Protein AF-A0A645FS86-F1 (afdb_monomer_lite)

InterPro domains:
  IPR003439 ABC transporter-like, ATP-binding domain [PF00005] (10-55)
  IPR027417 P-loop containing nucleoside triphosphate hydrolase [G3DSA:3.40.50.300] (2-75)
  IPR027417 P-loop containing nucleoside triphosphate hydrolase [SSF52540] (2-75)
  IPR039421 Type 1 protein exporter [PTHR24221] (2-73)

Structure (mmCIF, N/CA/C/O backbone):
data_AF-A0A645FS86-F1
#
_entry.id   AF-A0A645FS86-F1
#
loop_
_atom_site.group_PDB
_atom_site.id
_atom_site.type_symbol
_atom_site.label_atom_id
_atom_site.label_alt_id
_atom_site.label_comp_id
_atom_site.label_asym_id
_atom_site.label_entity_id
_atom_site.label_seq_id
_atom_site.pdbx_PDB_ins_code
_atom_site.Cartn_x
_atom_site.Cartn_y
_atom_site.Cartn_z
_atom_site.occupancy
_atom_site.B_iso_or_equiv
_atom_site.auth_seq_id
_atom_site.auth_comp_id
_atom_site.auth_asym_id
_atom_site.auth_atom_id
_atom_site.pdbx_PDB_model_num
ATOM 1 N N . MET A 1 1 ? 3.175 -14.129 0.634 1.00 60.22 1 MET A N 1
ATOM 2 C CA . MET A 1 1 ? 2.947 -13.021 -0.330 1.00 60.22 1 MET A CA 1
ATOM 3 C C . MET A 1 1 ? 3.950 -11.910 -0.024 1.00 60.22 1 MET A C 1
ATOM 5 O O . MET A 1 1 ? 4.015 -11.518 1.130 1.00 60.22 1 MET A O 1
ATOM 9 N N . ARG A 1 2 ? 4.722 -11.414 -1.006 1.00 81.44 2 ARG A N 1
ATOM 10 C CA . ARG A 1 2 ? 5.890 -10.511 -0.808 1.00 81.44 2 ARG A CA 1
ATOM 11 C C . ARG A 1 2 ? 5.592 -9.142 -0.161 1.00 81.44 2 ARG A C 1
ATOM 13 O O . ARG A 1 2 ? 6.505 -8.434 0.220 1.00 81.44 2 ARG A O 1
ATOM 20 N N . ALA A 1 3 ? 4.319 -8.767 -0.032 1.00 89.88 3 ALA A N 1
ATOM 21 C CA . ALA A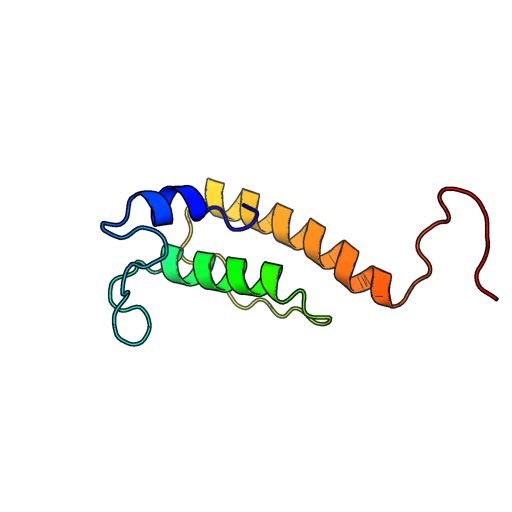 1 3 ? 3.885 -7.505 0.573 1.00 89.88 3 ALA A CA 1
ATOM 22 C C . ALA A 1 3 ? 3.275 -7.656 1.981 1.00 89.88 3 ALA A C 1
ATOM 24 O O . ALA A 1 3 ? 2.716 -6.695 2.497 1.00 89.88 3 ALA A O 1
ATOM 25 N N . HIS A 1 4 ? 3.310 -8.858 2.574 1.00 91.25 4 HIS A N 1
ATOM 26 C CA . HIS A 1 4 ? 2.905 -9.103 3.970 1.00 91.25 4 HIS A CA 1
ATOM 27 C C . HIS A 1 4 ? 1.489 -8.595 4.330 1.00 91.25 4 HIS A C 1
ATOM 29 O O . HIS A 1 4 ? 1.273 -8.042 5.402 1.00 91.25 4 HIS A O 1
ATOM 35 N N . ILE A 1 5 ? 0.518 -8.769 3.419 1.00 94.81 5 ILE A N 1
ATOM 36 C CA . ILE A 1 5 ? -0.872 -8.282 3.579 1.00 94.81 5 ILE A CA 1
ATOM 37 C C . ILE A 1 5 ? -1.948 -9.354 3.349 1.00 94.81 5 ILE A C 1
ATOM 39 O O . ILE A 1 5 ? -3.121 -9.112 3.598 1.00 94.81 5 ILE A O 1
ATOM 43 N N . HIS A 1 6 ? -1.569 -10.543 2.870 1.00 95.25 6 HIS A N 1
ATOM 44 C CA . HIS A 1 6 ? -2.518 -11.610 2.526 1.00 95.25 6 HIS A CA 1
ATOM 45 C C . HIS A 1 6 ? -3.401 -12.014 3.710 1.00 95.25 6 HIS A C 1
ATOM 47 O O . HIS A 1 6 ? -4.622 -11.994 3.594 1.00 95.25 6 HIS A O 1
ATOM 53 N N . GLU A 1 7 ? -2.776 -12.317 4.849 1.00 94.75 7 GLU A N 1
ATOM 54 C CA . GLU A 1 7 ? -3.478 -12.770 6.052 1.00 94.75 7 GLU A CA 1
ATOM 55 C C . GLU A 1 7 ? -4.454 -11.711 6.576 1.00 94.75 7 GLU A C 1
ATOM 57 O O . GLU A 1 7 ? -5.560 -12.042 6.983 1.00 94.75 7 GLU A O 1
ATOM 62 N N . GLU A 1 8 ? -4.089 -10.427 6.501 1.00 93.88 8 GLU A N 1
ATOM 63 C CA . GLU A 1 8 ? -4.989 -9.331 6.879 1.00 93.88 8 GLU A CA 1
ATOM 64 C C . GLU A 1 8 ? -6.174 -9.199 5.924 1.00 93.88 8 GLU A C 1
ATOM 66 O O . GLU A 1 8 ? -7.298 -9.007 6.377 1.00 93.88 8 GLU A O 1
ATOM 71 N N . ILE A 1 9 ? -5.950 -9.342 4.614 1.00 96.44 9 ILE A N 1
ATOM 72 C CA . ILE A 1 9 ? -7.044 -9.314 3.636 1.00 96.44 9 ILE A CA 1
ATOM 73 C C . ILE A 1 9 ? -8.025 -10.453 3.913 1.00 96.44 9 ILE A C 1
ATOM 75 O O . ILE A 1 9 ? -9.227 -10.222 3.881 1.00 96.44 9 ILE A O 1
ATOM 79 N N . LEU A 1 10 ? -7.538 -11.657 4.229 1.00 97.06 10 LEU A N 1
ATOM 80 C CA . LEU A 1 10 ? -8.394 -12.800 4.563 1.00 97.06 10 LEU A CA 1
ATOM 81 C C . LEU A 1 10 ? -9.194 -12.618 5.862 1.00 97.06 10 LEU A C 1
ATOM 83 O O . LEU A 1 10 ? -10.190 -13.310 6.055 1.00 97.06 10 LEU A O 1
ATOM 87 N N . GLN A 1 11 ? -8.780 -11.704 6.742 1.00 96.50 11 GLN A N 1
ATOM 88 C CA . GLN A 1 11 ? -9.512 -11.367 7.967 1.00 96.50 11 GLN A CA 1
ATOM 89 C C . GLN A 1 11 ? -10.618 -10.329 7.744 1.00 96.50 11 GLN A C 1
ATOM 91 O O . GLN A 1 11 ? -11.448 -10.126 8.632 1.00 96.50 11 GLN A O 1
ATOM 96 N N . PHE A 1 12 ? -10.648 -9.656 6.593 1.00 96.25 12 PHE A N 1
ATOM 97 C CA . PHE A 1 12 ? -11.755 -8.767 6.256 1.00 96.25 12 PHE A CA 1
ATOM 98 C C . PHE A 1 12 ? -13.035 -9.568 5.998 1.00 96.25 12 PHE A C 1
ATOM 100 O O . PHE A 1 12 ? -12.975 -10.711 5.549 1.00 96.25 12 PHE A O 1
ATOM 107 N N . THR A 1 13 ? -14.197 -8.950 6.242 1.00 94.69 13 THR A N 1
ATOM 108 C CA . THR A 1 13 ? -15.515 -9.603 6.139 1.00 94.69 13 THR A CA 1
ATOM 109 C C . THR A 1 13 ? -15.718 -10.346 4.819 1.00 94.69 13 THR A C 1
ATOM 111 O O . THR A 1 13 ? -16.200 -11.475 4.835 1.00 94.69 13 THR A O 1
ATOM 114 N N . ASP A 1 14 ? -15.299 -9.744 3.701 1.00 97.31 14 ASP A N 1
ATOM 115 C CA . ASP A 1 14 ? -15.454 -10.310 2.357 1.00 97.31 14 ASP A CA 1
ATOM 116 C C . ASP A 1 14 ? -14.098 -10.691 1.734 1.00 97.31 14 ASP A C 1
ATOM 118 O O . ASP A 1 14 ? -13.962 -10.833 0.518 1.00 97.31 14 ASP A O 1
ATOM 122 N N . GLY A 1 15 ? -13.045 -10.823 2.546 1.00 97.44 15 GLY A N 1
ATOM 123 C CA . GLY A 1 15 ? -11.718 -11.181 2.059 1.00 97.44 15 GLY A CA 1
ATOM 124 C C . GLY A 1 15 ? -11.184 -10.196 1.008 1.00 97.44 15 GLY A C 1
ATOM 125 O O . GLY A 1 15 ? -11.242 -8.974 1.173 1.00 97.44 15 GLY A O 1
ATOM 126 N N . TYR A 1 16 ? -10.709 -10.735 -0.119 1.00 96.56 16 TYR A N 1
ATOM 127 C CA . TYR A 1 16 ? -10.247 -9.955 -1.277 1.00 96.56 16 TYR A CA 1
ATOM 128 C C . TYR A 1 16 ? -11.345 -9.133 -1.967 1.00 96.56 16 TYR A C 1
ATOM 130 O O . TYR A 1 16 ? -11.015 -8.153 -2.637 1.00 96.56 16 TYR A O 1
ATOM 138 N N . ASP A 1 17 ? -12.616 -9.499 -1.790 1.00 97.38 17 ASP A N 1
ATOM 139 C CA . ASP A 1 17 ? -13.761 -8.797 -2.381 1.00 97.38 17 ASP A CA 1
ATOM 140 C C . ASP A 1 17 ? -14.249 -7.625 -1.508 1.00 97.38 17 ASP A C 1
ATOM 142 O O . ASP A 1 17 ? -15.157 -6.882 -1.895 1.00 97.38 17 ASP A O 1
ATOM 146 N N . THR A 1 18 ? -13.612 -7.414 -0.348 1.00 97.12 18 THR A N 1
ATOM 147 C CA . THR A 1 18 ? -13.942 -6.332 0.585 1.00 97.12 18 THR A CA 1
ATOM 148 C C . THR A 1 18 ? -13.857 -4.968 -0.092 1.00 97.12 18 THR A C 1
ATOM 150 O O . THR A 1 18 ? -12.808 -4.535 -0.576 1.00 97.12 18 THR A O 1
ATOM 153 N N . GLN A 1 19 ? -14.968 -4.236 -0.058 1.00 95.88 19 GLN A N 1
ATOM 154 C CA . GLN A 1 19 ? -15.029 -2.853 -0.520 1.00 95.88 19 GLN A CA 1
ATOM 155 C C . GLN A 1 19 ? -14.339 -1.928 0.490 1.00 95.88 19 GLN A C 1
ATOM 157 O O . GLN A 1 19 ? -14.764 -1.807 1.633 1.00 95.88 19 GLN A O 1
ATOM 162 N N . VAL A 1 20 ? -13.286 -1.232 0.058 1.00 95.25 20 VAL A N 1
ATOM 163 C CA . VAL A 1 20 ? -12.435 -0.404 0.940 1.00 95.25 20 VAL A CA 1
ATOM 164 C C . VAL A 1 20 ? -12.843 1.077 1.003 1.00 95.25 20 VAL A C 1
ATOM 166 O O . VAL A 1 20 ? -12.166 1.890 1.640 1.00 95.25 20 VAL A O 1
ATOM 169 N N . GLY A 1 21 ? -13.937 1.444 0.331 1.00 93.94 21 GLY A N 1
ATOM 170 C CA . GLY A 1 21 ? -14.408 2.824 0.198 1.00 93.94 21 GLY A CA 1
ATOM 171 C C . GLY A 1 21 ? -13.544 3.692 -0.727 1.00 93.94 21 GLY A C 1
ATOM 172 O O . GLY A 1 21 ? -12.528 3.259 -1.281 1.00 93.94 21 GLY A O 1
ATOM 173 N N . GLU A 1 22 ? -13.947 4.953 -0.907 1.00 94.94 22 GLU A N 1
ATOM 174 C CA . GLU A 1 22 ? -13.227 5.898 -1.767 1.00 94.94 22 GLU A CA 1
ATOM 175 C C . GLU A 1 22 ? -11.781 6.083 -1.284 1.00 94.94 22 GLU A C 1
ATOM 177 O O . GLU A 1 22 ? -11.530 6.306 -0.099 1.00 94.94 22 GLU A O 1
ATOM 182 N N . ARG A 1 23 ? -10.808 5.966 -2.201 1.00 89.88 23 ARG A N 1
ATOM 183 C CA . ARG A 1 23 ? -9.365 6.084 -1.896 1.00 89.88 23 ARG A CA 1
ATOM 184 C C . ARG A 1 23 ? -8.913 5.183 -0.727 1.00 89.88 23 ARG A C 1
ATOM 186 O O . ARG A 1 23 ? -7.968 5.509 -0.002 1.00 89.88 23 ARG A O 1
ATOM 193 N N . GLY A 1 24 ? -9.591 4.048 -0.539 1.00 92.06 24 GLY A N 1
ATOM 194 C CA . GLY A 1 24 ? -9.301 3.095 0.527 1.00 92.06 24 GLY A CA 1
ATOM 195 C C . GLY A 1 24 ? -9.576 3.637 1.928 1.00 92.06 24 GLY A C 1
ATOM 196 O O . GLY A 1 24 ? -8.855 3.274 2.848 1.00 92.06 24 GLY A O 1
ATOM 197 N N . LEU A 1 25 ? -10.533 4.553 2.108 1.00 95.00 25 LEU A N 1
ATOM 198 C CA . LEU A 1 25 ? -10.840 5.197 3.394 1.00 95.00 25 LEU A CA 1
ATOM 199 C C . LEU A 1 25 ? -10.935 4.222 4.584 1.00 95.00 25 LEU A C 1
ATOM 201 O O . LEU A 1 25 ? -10.575 4.601 5.692 1.00 95.00 25 LEU A O 1
ATOM 205 N N . MET A 1 26 ? -11.363 2.980 4.353 1.00 94.50 26 MET A N 1
ATOM 206 C CA . MET A 1 26 ? -11.536 1.959 5.395 1.00 94.50 26 MET A CA 1
ATOM 207 C C . MET A 1 26 ? -10.246 1.222 5.791 1.00 94.50 26 MET A C 1
ATOM 209 O O . MET A 1 26 ? -10.281 0.356 6.657 1.00 94.50 26 MET A O 1
ATOM 213 N N . LEU A 1 27 ? -9.115 1.544 5.165 1.00 96.12 27 LEU A N 1
ATOM 214 C CA . LEU A 1 27 ? -7.824 0.908 5.416 1.00 96.12 27 LEU A CA 1
ATOM 215 C C . LEU A 1 27 ? -6.927 1.791 6.285 1.00 96.12 27 LEU A C 1
ATOM 217 O O . LEU A 1 27 ? -6.882 3.015 6.109 1.00 96.12 27 LEU A O 1
ATOM 221 N N . SER A 1 28 ? -6.131 1.162 7.149 1.00 95.44 28 SER A N 1
ATOM 222 C CA . SER A 1 28 ? -5.039 1.839 7.853 1.00 95.44 28 SER A CA 1
ATOM 223 C C . SER A 1 28 ? -3.954 2.327 6.878 1.00 95.44 28 SER A C 1
ATOM 225 O O . SER A 1 28 ? -3.869 1.877 5.731 1.00 95.44 28 SER A O 1
ATOM 227 N N . GLY A 1 29 ? -3.086 3.239 7.330 1.00 94.56 29 GLY A N 1
ATOM 228 C CA . GLY A 1 29 ? -1.952 3.716 6.526 1.00 94.56 29 GLY A CA 1
ATOM 229 C C . GLY A 1 29 ? -1.046 2.573 6.051 1.00 94.56 29 GLY A C 1
ATOM 230 O O . GLY A 1 29 ? -0.796 2.442 4.852 1.00 94.56 29 GLY A O 1
ATOM 231 N N . GLY A 1 30 ? -0.653 1.683 6.967 1.00 94.62 30 GLY A N 1
ATOM 232 C CA . GLY A 1 30 ? 0.173 0.517 6.646 1.00 94.62 30 GLY A CA 1
ATOM 233 C C . GLY A 1 30 ? -0.514 -0.484 5.710 1.00 94.62 30 GLY A C 1
ATOM 234 O O . GLY A 1 30 ? 0.130 -1.064 4.835 1.00 94.62 30 GLY A O 1
ATOM 235 N N . GLN A 1 31 ? -1.837 -0.656 5.808 1.00 95.81 31 GLN A N 1
ATOM 236 C CA . GLN A 1 31 ? -2.599 -1.476 4.855 1.00 95.81 31 GLN A CA 1
ATOM 237 C C . GLN A 1 31 ? -2.587 -0.869 3.447 1.00 95.81 31 GLN A C 1
ATOM 239 O O . GLN A 1 31 ? -2.338 -1.579 2.472 1.00 95.81 31 GLN A O 1
ATOM 244 N N . LYS A 1 32 ? -2.785 0.450 3.320 1.00 95.31 32 LYS A N 1
ATOM 245 C CA . LYS A 1 32 ? -2.704 1.149 2.024 1.00 95.31 32 LYS A CA 1
ATOM 246 C C . LYS A 1 32 ? -1.319 1.033 1.393 1.00 95.31 32 LYS A C 1
ATOM 248 O O . LYS A 1 32 ? -1.224 0.774 0.189 1.00 95.31 32 LYS A O 1
ATOM 253 N N . GLN A 1 33 ? -0.262 1.199 2.188 1.00 94.62 33 GLN A N 1
ATOM 254 C CA . GLN A 1 33 ? 1.116 1.035 1.720 1.00 94.62 33 GLN A CA 1
ATOM 255 C C . GLN A 1 33 ? 1.357 -0.395 1.236 1.00 94.62 33 GLN A C 1
ATOM 257 O O . GLN A 1 33 ? 1.711 -0.589 0.075 1.00 94.62 33 GLN A O 1
ATOM 262 N N . ARG A 1 34 ? 1.050 -1.410 2.050 1.00 95.00 34 ARG A N 1
ATOM 263 C CA . ARG A 1 34 ? 1.250 -2.814 1.663 1.00 95.00 34 ARG A CA 1
ATOM 264 C C . ARG A 1 34 ? 0.422 -3.252 0.458 1.00 95.00 34 ARG A C 1
ATOM 266 O O . ARG A 1 34 ? 0.918 -4.011 -0.370 1.00 95.00 34 ARG A O 1
ATOM 273 N N . ILE A 1 35 ? -0.798 -2.745 0.283 1.00 95.06 35 ILE A N 1
ATOM 274 C CA . ILE A 1 35 ? -1.577 -2.986 -0.945 1.00 95.06 35 ILE A CA 1
ATOM 275 C C . ILE A 1 35 ? -0.907 -2.326 -2.158 1.00 95.06 35 ILE A C 1
ATOM 277 O O . ILE A 1 35 ? -0.854 -2.920 -3.237 1.00 95.06 35 ILE A O 1
ATOM 281 N N . SER A 1 36 ? -0.357 -1.121 -2.003 1.00 92.81 36 SER A N 1
ATOM 282 C CA . SER A 1 36 ? 0.395 -0.447 -3.072 1.00 92.81 36 SER A CA 1
ATOM 283 C C . SER A 1 36 ? 1.665 -1.222 -3.442 1.00 92.81 36 SER A C 1
ATOM 285 O O . SER A 1 36 ? 1.952 -1.414 -4.623 1.00 92.81 36 SER A O 1
ATOM 287 N N . ILE A 1 37 ? 2.361 -1.770 -2.446 1.00 93.19 37 ILE A N 1
ATOM 288 C CA . ILE A 1 37 ? 3.527 -2.644 -2.614 1.00 93.19 37 ILE A CA 1
ATOM 289 C C . ILE A 1 37 ? 3.136 -3.973 -3.282 1.00 93.19 37 ILE A C 1
ATOM 291 O O . ILE A 1 37 ? 3.809 -4.434 -4.201 1.00 93.19 37 ILE A O 1
ATOM 295 N N . ALA A 1 38 ? 2.008 -4.578 -2.905 1.00 94.00 38 ALA A N 1
ATOM 296 C CA . ALA A 1 38 ? 1.488 -5.766 -3.582 1.00 94.00 38 ALA A CA 1
ATOM 297 C C . ALA A 1 38 ? 1.253 -5.506 -5.078 1.00 94.00 38 ALA A C 1
ATOM 299 O O . ALA A 1 38 ? 1.639 -6.319 -5.919 1.00 94.00 38 ALA A O 1
ATOM 300 N N . ARG A 1 39 ? 0.673 -4.348 -5.422 1.00 92.69 39 ARG A N 1
ATOM 301 C CA . ARG A 1 39 ? 0.477 -3.926 -6.819 1.00 92.69 39 ARG A CA 1
ATOM 302 C C . ARG A 1 39 ? 1.795 -3.726 -7.554 1.00 92.69 39 ARG A C 1
ATOM 304 O O . ARG A 1 39 ? 1.867 -4.055 -8.735 1.00 92.69 39 ARG A O 1
ATOM 311 N N . LEU A 1 40 ? 2.826 -3.224 -6.876 1.00 90.94 40 LEU A N 1
ATOM 312 C CA . LEU A 1 40 ? 4.161 -3.110 -7.451 1.00 90.94 40 LEU A CA 1
ATOM 313 C C . LEU A 1 40 ? 4.700 -4.482 -7.874 1.00 90.94 40 LEU A C 1
ATOM 315 O O . LEU A 1 40 ? 5.108 -4.637 -9.024 1.00 90.94 40 LEU A O 1
ATOM 319 N N . PHE A 1 41 ? 4.649 -5.479 -6.986 1.00 89.06 41 PHE A N 1
ATOM 320 C CA . PHE A 1 41 ? 5.113 -6.835 -7.300 1.00 89.06 41 PHE A CA 1
ATOM 321 C C . PHE A 1 41 ? 4.323 -7.480 -8.442 1.00 89.06 41 PHE A C 1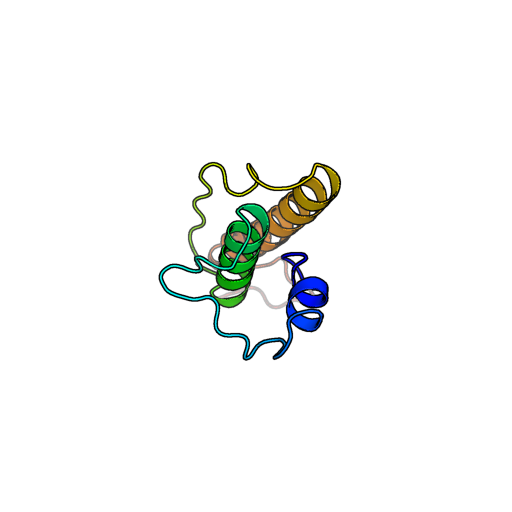
ATOM 323 O O . PHE A 1 41 ? 4.910 -8.169 -9.270 1.00 89.06 41 PHE A O 1
ATOM 330 N N . LEU A 1 42 ? 3.008 -7.248 -8.505 1.00 90.00 42 LEU A N 1
ATOM 331 C CA . LEU A 1 42 ? 2.166 -7.740 -9.600 1.00 90.00 42 LEU A CA 1
ATOM 332 C C . LEU A 1 42 ? 2.503 -7.071 -10.937 1.00 90.00 42 LEU A C 1
ATOM 334 O O . LEU A 1 42 ? 2.486 -7.726 -11.974 1.00 90.00 42 LEU A O 1
ATOM 338 N N . LYS A 1 43 ? 2.790 -5.765 -10.916 1.00 90.56 43 LYS A N 1
ATOM 339 C CA . LYS A 1 43 ? 3.113 -4.992 -12.118 1.00 90.56 43 LYS A CA 1
ATOM 340 C C . LYS A 1 43 ? 4.526 -5.272 -12.630 1.00 90.56 43 LYS A C 1
ATOM 342 O O . LYS A 1 43 ? 4.742 -5.144 -13.829 1.00 90.56 43 LYS A O 1
ATOM 347 N N . ASN A 1 44 ? 5.460 -5.602 -11.735 1.00 86.31 44 ASN A N 1
ATOM 348 C CA . ASN A 1 44 ? 6.882 -5.800 -12.025 1.00 86.31 44 ASN A CA 1
ATOM 349 C C . ASN A 1 44 ? 7.453 -4.718 -12.971 1.00 86.31 44 ASN A C 1
ATOM 351 O O . ASN A 1 44 ? 7.867 -5.026 -14.091 1.00 86.31 44 ASN A O 1
ATOM 355 N N . PRO A 1 45 ? 7.376 -3.426 -12.596 1.00 85.75 45 PRO A N 1
ATOM 356 C CA . PRO A 1 45 ? 7.768 -2.358 -13.502 1.00 85.75 45 PRO A CA 1
ATOM 357 C C . PRO A 1 45 ? 9.288 -2.361 -13.746 1.00 85.75 45 PRO A C 1
ATOM 359 O O . PRO A 1 45 ? 10.048 -2.672 -12.833 1.00 85.75 45 PRO A O 1
ATOM 362 N N . PRO A 1 46 ? 9.746 -1.928 -14.935 1.00 83.81 46 PRO A N 1
ATOM 363 C CA . PRO A 1 46 ? 11.175 -1.866 -15.261 1.00 83.81 46 PRO A CA 1
ATOM 364 C C . PRO A 1 46 ? 11.928 -0.777 -14.484 1.00 83.81 46 PRO A C 1
ATOM 366 O O . PRO A 1 46 ? 13.151 -0.796 -14.415 1.00 83.81 46 PRO A O 1
ATOM 369 N N . ILE A 1 47 ? 11.207 0.202 -13.930 1.00 86.94 47 ILE A N 1
ATOM 370 C CA . ILE A 1 47 ? 11.761 1.283 -13.114 1.00 86.94 47 ILE A CA 1
ATOM 371 C C . ILE A 1 47 ? 10.946 1.357 -11.828 1.00 86.94 47 ILE A C 1
ATOM 373 O O . ILE A 1 47 ? 9.713 1.438 -11.869 1.00 86.94 47 ILE A O 1
ATOM 377 N N . LEU A 1 48 ? 11.651 1.352 -10.700 1.00 86.50 48 LEU A N 1
ATOM 378 C CA . LEU A 1 48 ? 11.092 1.433 -9.360 1.00 86.50 48 LEU A CA 1
ATOM 379 C C . LEU A 1 48 ? 11.538 2.734 -8.682 1.00 86.50 48 LEU A C 1
ATOM 381 O O . LEU A 1 48 ? 12.731 2.996 -8.575 1.00 86.50 48 LEU A O 1
ATOM 385 N N . ILE A 1 49 ? 10.577 3.533 -8.214 1.00 88.81 49 ILE A N 1
ATOM 386 C CA . ILE A 1 49 ? 10.810 4.722 -7.386 1.00 88.81 49 ILE A CA 1
ATOM 387 C C . ILE A 1 49 ? 10.024 4.525 -6.091 1.00 88.81 49 ILE A C 1
ATOM 389 O O . ILE A 1 49 ? 8.817 4.281 -6.137 1.00 88.81 49 ILE A O 1
ATOM 393 N N . LEU A 1 50 ? 10.714 4.606 -4.956 1.00 88.44 50 LEU A N 1
ATOM 394 C CA . LEU A 1 50 ? 10.147 4.431 -3.623 1.00 88.44 50 LEU A CA 1
ATOM 395 C C . LEU A 1 50 ? 10.342 5.730 -2.841 1.00 88.44 50 LEU A C 1
ATOM 397 O O . LEU A 1 50 ? 11.478 6.116 -2.584 1.00 88.44 50 LEU A O 1
ATOM 401 N N . ASP A 1 51 ? 9.245 6.387 -2.477 1.00 88.94 51 ASP A N 1
ATOM 402 C CA . ASP A 1 51 ? 9.248 7.579 -1.626 1.00 88.94 51 ASP A CA 1
ATOM 403 C C . ASP A 1 51 ? 8.476 7.261 -0.345 1.00 88.94 51 ASP A C 1
ATOM 405 O O . ASP A 1 51 ? 7.283 6.959 -0.405 1.00 88.94 51 ASP A O 1
ATOM 409 N N . GLU A 1 52 ? 9.192 7.200 0.780 1.00 86.12 52 GLU A N 1
ATOM 410 C CA . GLU A 1 52 ? 8.662 6.832 2.103 1.00 86.12 52 GLU A CA 1
ATOM 411 C C . GLU A 1 52 ? 7.747 5.586 2.099 1.00 86.12 52 GLU A C 1
ATOM 413 O O . GLU A 1 52 ? 6.758 5.502 2.830 1.00 86.12 52 GLU A O 1
ATOM 418 N N . ALA A 1 53 ? 8.062 4.591 1.261 1.00 85.38 53 ALA A N 1
ATOM 419 C CA . ALA A 1 53 ? 7.158 3.480 0.950 1.00 85.38 53 ALA A CA 1
ATOM 420 C C . ALA A 1 53 ? 6.813 2.571 2.150 1.0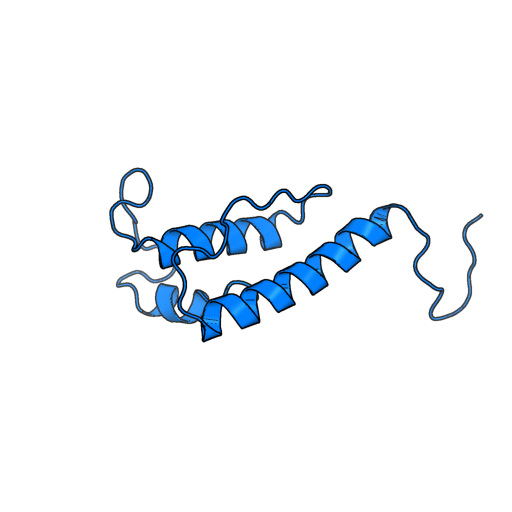0 85.38 53 ALA A C 1
ATOM 422 O O . ALA A 1 53 ? 5.841 1.816 2.077 1.00 85.38 53 ALA A O 1
ATOM 423 N N . THR A 1 54 ? 7.587 2.647 3.234 1.00 89.69 54 THR A N 1
ATOM 424 C CA . THR A 1 54 ? 7.459 1.825 4.448 1.00 89.69 54 THR A CA 1
ATOM 425 C C . THR A 1 54 ? 7.126 2.630 5.707 1.00 89.69 54 THR A C 1
ATOM 427 O O . THR A 1 54 ? 7.011 2.053 6.784 1.00 89.69 54 THR A O 1
ATOM 430 N N . SER A 1 55 ? 6.916 3.946 5.597 1.00 90.69 55 SER A N 1
ATOM 431 C CA . SER A 1 55 ? 6.831 4.854 6.754 1.00 90.69 55 SER A CA 1
ATOM 432 C C . SER A 1 55 ? 5.672 4.594 7.726 1.00 90.69 55 SER A C 1
ATOM 434 O O . SER A 1 55 ? 5.717 5.060 8.863 1.00 90.69 55 SER A O 1
ATOM 436 N N . ALA A 1 56 ? 4.628 3.871 7.308 1.00 91.12 56 ALA A N 1
ATOM 437 C CA . ALA A 1 56 ? 3.468 3.544 8.138 1.00 91.12 56 ALA A CA 1
ATOM 438 C C . ALA A 1 56 ? 3.444 2.072 8.590 1.00 91.12 56 ALA A C 1
ATOM 440 O O . ALA A 1 56 ? 2.386 1.578 8.996 1.00 91.12 56 ALA A O 1
ATOM 441 N N . LEU A 1 57 ? 4.571 1.364 8.483 1.00 91.19 57 LEU A N 1
ATOM 442 C CA . LEU A 1 57 ? 4.713 -0.040 8.863 1.00 91.19 57 LEU A CA 1
ATOM 443 C C . LEU A 1 57 ? 5.416 -0.183 10.214 1.00 91.19 57 LEU A C 1
ATOM 445 O O . LEU A 1 57 ? 6.178 0.685 10.632 1.00 91.19 57 LEU A O 1
ATOM 449 N N . ASP A 1 58 ? 5.155 -1.291 10.907 1.00 92.56 58 ASP A N 1
ATOM 450 C CA . ASP A 1 58 ? 5.972 -1.682 12.053 1.00 92.56 58 ASP A CA 1
ATOM 451 C C . ASP A 1 58 ? 7.347 -2.195 11.592 1.00 92.56 58 ASP A C 1
ATOM 453 O O . ASP A 1 58 ? 7.519 -2.630 10.452 1.00 92.56 58 ASP A O 1
ATOM 457 N N . THR A 1 59 ? 8.323 -2.178 12.500 1.00 91.38 59 THR A N 1
ATOM 458 C CA . THR A 1 59 ? 9.730 -2.486 12.202 1.00 91.38 59 THR A CA 1
ATOM 459 C C . THR A 1 59 ? 9.949 -3.873 11.592 1.00 91.38 59 THR A C 1
ATOM 461 O O . THR A 1 59 ? 10.823 -4.028 10.740 1.00 91.38 59 THR A O 1
ATOM 464 N N . LEU A 1 60 ? 9.188 -4.890 12.013 1.00 90.75 60 LEU A N 1
ATOM 465 C CA . LEU A 1 60 ? 9.353 -6.248 11.483 1.00 90.75 60 LEU A CA 1
ATOM 466 C C . LEU A 1 60 ? 8.834 -6.319 10.047 1.00 90.75 60 LEU A C 1
ATOM 468 O O . LEU A 1 60 ? 9.535 -6.787 9.151 1.00 90.75 60 LEU A O 1
ATOM 472 N N . THR A 1 61 ? 7.633 -5.788 9.821 1.00 89.94 61 THR A N 1
ATOM 473 C CA . THR A 1 61 ? 7.030 -5.738 8.486 1.00 89.94 61 THR A CA 1
ATOM 474 C C . THR A 1 61 ? 7.855 -4.892 7.515 1.00 89.94 61 THR A C 1
ATOM 476 O O . THR A 1 61 ? 8.005 -5.266 6.352 1.00 89.94 61 THR A O 1
ATOM 479 N N . GLU A 1 62 ? 8.405 -3.764 7.971 1.00 91.31 62 GLU A N 1
ATOM 480 C CA . GLU A 1 62 ? 9.304 -2.921 7.178 1.00 91.31 62 GLU A CA 1
ATOM 481 C C . GLU A 1 62 ? 10.549 -3.691 6.727 1.00 91.31 62 GLU A C 1
ATOM 483 O O . GLU A 1 62 ? 10.865 -3.693 5.536 1.00 91.31 62 GLU A O 1
ATOM 488 N N . HIS A 1 63 ? 11.217 -4.387 7.650 1.00 90.75 63 HIS A N 1
ATOM 489 C CA . HIS A 1 63 ? 12.406 -5.180 7.345 1.00 90.75 63 HIS A CA 1
ATOM 490 C C . HIS A 1 63 ? 12.131 -6.250 6.272 1.00 90.75 63 HIS A C 1
ATOM 492 O O . HIS A 1 63 ? 12.877 -6.373 5.297 1.00 90.75 63 HIS A O 1
ATOM 498 N N . ASP A 1 64 ? 11.032 -6.992 6.405 1.00 90.94 64 ASP A N 1
ATOM 499 C CA . ASP A 1 64 ? 10.677 -8.050 5.453 1.00 90.94 64 ASP A CA 1
ATOM 500 C C . ASP A 1 64 ? 10.327 -7.503 4.058 1.00 90.94 64 ASP A C 1
ATOM 502 O O . ASP A 1 64 ? 10.651 -8.096 3.017 1.00 90.94 64 ASP A O 1
ATOM 506 N N . ILE A 1 65 ? 9.675 -6.341 4.016 1.00 91.06 65 ILE A N 1
ATOM 507 C CA . ILE A 1 65 ? 9.356 -5.652 2.765 1.00 91.06 65 ILE A CA 1
ATOM 508 C C . ILE A 1 65 ? 10.614 -5.102 2.101 1.00 91.06 65 ILE A C 1
ATOM 510 O O . ILE A 1 65 ? 10.738 -5.211 0.879 1.00 91.06 65 ILE A O 1
ATOM 514 N N . GLN A 1 66 ? 11.561 -4.583 2.880 1.00 89.19 66 GLN A N 1
ATOM 515 C CA . GLN A 1 66 ? 12.836 -4.107 2.357 1.00 89.19 66 GLN A CA 1
ATOM 516 C C . GLN A 1 66 ? 13.606 -5.242 1.670 1.00 89.19 66 GLN A C 1
ATOM 518 O O . GLN A 1 66 ? 14.022 -5.090 0.521 1.00 89.19 66 GLN A O 1
ATOM 523 N N . HIS A 1 67 ? 13.677 -6.417 2.303 1.00 88.56 67 HIS A N 1
ATOM 524 C CA . HIS A 1 67 ? 14.246 -7.612 1.676 1.00 88.56 67 HIS A CA 1
ATOM 525 C C . HIS A 1 67 ? 13.500 -7.9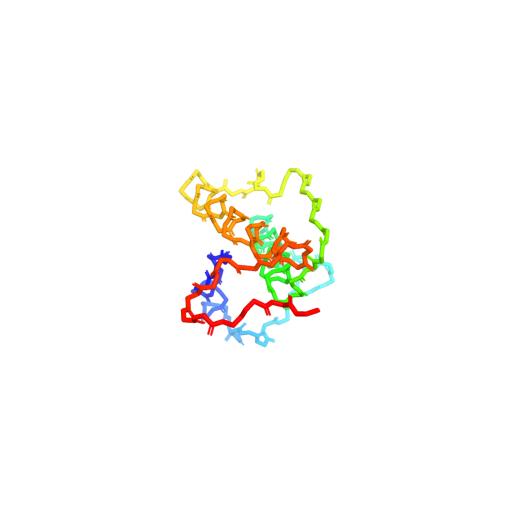79 0.380 1.00 88.56 67 HIS A C 1
ATOM 527 O O . HIS A 1 67 ? 14.101 -8.311 -0.641 1.00 88.56 67 HIS A O 1
ATOM 533 N N . SER A 1 68 ? 12.171 -7.869 0.369 1.00 89.38 68 SER A N 1
ATOM 534 C CA . SER A 1 68 ? 11.371 -8.148 -0.829 1.00 89.38 68 SER A CA 1
ATOM 535 C C . SER A 1 68 ? 11.628 -7.158 -1.980 1.00 89.38 68 SER A C 1
ATOM 537 O O . SER A 1 68 ? 11.546 -7.552 -3.148 1.00 89.38 68 SER A O 1
ATOM 539 N N . PHE A 1 69 ? 11.959 -5.895 -1.693 1.00 89.12 69 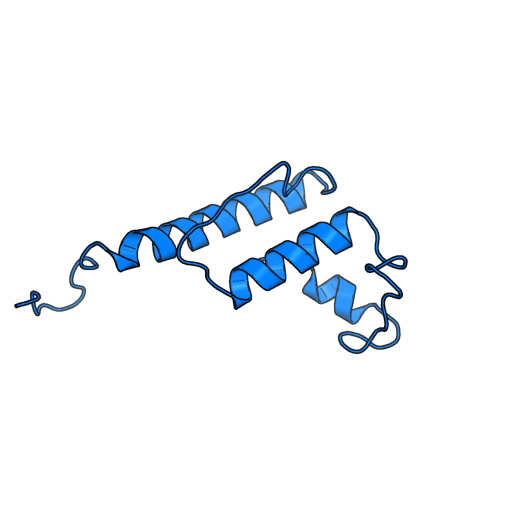PHE A N 1
ATOM 540 C CA . PHE A 1 69 ? 12.373 -4.927 -2.716 1.00 89.12 69 PHE A CA 1
ATOM 541 C C . PHE A 1 69 ? 13.750 -5.236 -3.302 1.00 89.12 69 PHE A C 1
ATOM 543 O O . PHE A 1 69 ? 13.941 -5.043 -4.505 1.00 89.12 69 PHE A O 1
ATOM 550 N N . GLU A 1 70 ? 14.689 -5.742 -2.504 1.00 85.62 70 GLU A N 1
ATOM 551 C CA . GLU A 1 70 ? 16.004 -6.173 -2.996 1.00 85.62 70 GLU A CA 1
ATOM 552 C C . GLU A 1 70 ? 15.858 -7.309 -4.016 1.00 85.62 70 GLU A C 1
ATOM 554 O O . GLU A 1 70 ? 16.436 -7.248 -5.103 1.00 85.62 70 GLU A O 1
ATOM 559 N N . GLU A 1 71 ? 15.006 -8.296 -3.723 1.00 82.50 71 GLU A N 1
ATOM 560 C CA . GLU A 1 71 ? 14.667 -9.383 -4.651 1.00 82.50 71 GLU A CA 1
ATOM 561 C C . GLU A 1 71 ? 14.068 -8.864 -5.967 1.00 82.50 71 GLU A C 1
ATOM 563 O O . GLU A 1 71 ? 14.446 -9.309 -7.053 1.00 82.50 71 GLU A O 1
ATOM 568 N N . LEU A 1 72 ? 13.133 -7.910 -5.883 1.00 82.06 72 LEU A N 1
ATOM 569 C CA . LEU A 1 72 ? 12.484 -7.321 -7.058 1.00 82.06 72 LEU A CA 1
ATOM 570 C C . LEU A 1 72 ? 13.460 -6.498 -7.903 1.00 82.06 72 LEU A C 1
ATOM 572 O O . LEU A 1 72 ? 13.415 -6.560 -9.130 1.00 82.06 72 LEU A O 1
ATOM 576 N N . SER A 1 73 ? 14.352 -5.755 -7.250 1.00 78.62 73 SER A N 1
ATOM 577 C CA . SER A 1 73 ? 15.325 -4.897 -7.925 1.00 78.62 73 SER A CA 1
ATOM 578 C C . SER A 1 73 ? 16.326 -5.722 -8.728 1.00 78.62 73 SER A C 1
ATOM 580 O O . SER A 1 73 ? 16.621 -5.362 -9.864 1.00 78.62 73 SER A O 1
ATOM 582 N N . ARG A 1 74 ? 16.779 -6.876 -8.215 1.00 72.94 74 ARG A N 1
ATOM 583 C CA . ARG A 1 74 ? 17.652 -7.784 -8.987 1.00 72.94 74 ARG A CA 1
ATOM 584 C C . ARG A 1 74 ? 16.988 -8.241 -10.289 1.00 72.94 74 ARG A C 1
ATOM 586 O O . ARG A 1 74 ? 17.581 -8.103 -11.351 1.00 72.94 74 ARG A O 1
ATOM 593 N N . GLY A 1 75 ? 15.717 -8.643 -10.235 1.00 64.38 75 GLY A N 1
ATOM 594 C CA . GLY A 1 75 ? 14.960 -9.015 -11.437 1.00 64.38 75 GLY A CA 1
ATOM 595 C C . GLY A 1 75 ? 14.714 -7.860 -12.421 1.00 64.38 75 GLY A C 1
ATOM 596 O O . GLY A 1 75 ? 14.615 -8.097 -13.623 1.00 64.38 75 GLY A O 1
ATOM 597 N N . ALA A 1 76 ? 14.633 -6.615 -11.939 1.00 56.03 76 ALA A N 1
ATOM 598 C CA . ALA A 1 76 ? 14.483 -5.430 -12.787 1.00 56.03 76 ALA A CA 1
ATOM 599 C C . ALA A 1 76 ? 15.797 -5.022 -1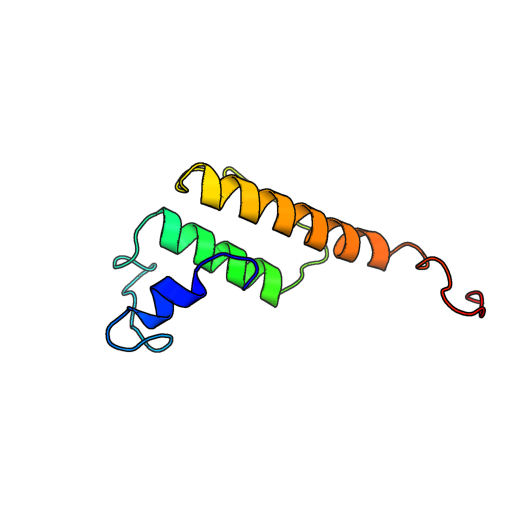3.483 1.00 56.03 76 ALA A C 1
ATOM 601 O O . ALA A 1 76 ? 15.767 -4.553 -14.621 1.00 56.03 76 ALA A O 1
ATOM 602 N N . HIS A 1 77 ? 16.948 -5.226 -12.834 1.00 49.41 77 HIS A N 1
ATOM 603 C CA . HIS A 1 77 ? 18.267 -4.944 -13.413 1.00 49.41 77 HIS A CA 1
ATOM 604 C C . HIS A 1 77 ? 18.706 -5.986 -14.459 1.00 49.41 77 HIS A C 1
ATOM 606 O O . HIS A 1 77 ? 19.434 -5.642 -15.393 1.00 49.41 77 HIS A O 1
ATOM 612 N N . ASP A 1 78 ? 18.208 -7.220 -14.370 1.00 48.41 78 ASP A N 1
ATOM 613 C CA . ASP A 1 78 ? 18.574 -8.313 -15.283 1.00 48.41 78 ASP A CA 1
ATOM 614 C C . ASP A 1 78 ? 17.841 -8.263 -16.638 1.00 48.41 78 ASP A C 1
ATOM 616 O O . ASP A 1 78 ? 18.221 -8.950 -17.583 1.00 48.41 78 ASP A O 1
ATOM 620 N N . ALA A 1 79 ? 16.839 -7.393 -16.805 1.00 49.69 79 ALA A N 1
ATOM 621 C CA . ALA A 1 79 ? 16.186 -7.184 -18.103 1.00 49.69 79 ALA A CA 1
ATOM 622 C C . ALA A 1 79 ? 17.096 -6.495 -19.150 1.00 49.69 79 ALA A C 1
ATOM 624 O O . ALA A 1 79 ? 16.703 -6.358 -20.309 1.00 49.69 79 ALA A O 1
ATOM 625 N N . GLY A 1 80 ? 18.304 -6.064 -18.756 1.00 46.69 80 GLY A N 1
ATOM 626 C CA . GLY A 1 80 ? 19.308 -5.440 -19.627 1.00 46.69 80 GLY A CA 1
ATOM 627 C C . GLY A 1 80 ? 20.719 -6.036 -19.535 1.00 46.69 80 GLY A C 1
ATOM 628 O O . GLY A 1 80 ? 21.637 -5.502 -20.157 1.00 46.69 80 GLY A O 1
ATOM 629 N N . HIS A 1 81 ? 20.920 -7.124 -18.790 1.00 43.50 81 HIS A N 1
ATOM 630 C CA . HIS A 1 81 ? 22.195 -7.838 -18.740 1.00 43.50 81 HIS A CA 1
ATOM 631 C C . HIS A 1 81 ? 21.902 -9.328 -18.868 1.00 43.50 81 HIS A C 1
ATOM 633 O O . HIS A 1 81 ? 21.102 -9.854 -18.104 1.00 43.50 81 HIS A O 1
ATOM 639 N N . CYS A 1 82 ? 22.514 -10.000 -19.847 1.00 41.16 82 CYS A N 1
ATOM 640 C CA . CYS A 1 82 ? 22.422 -11.451 -19.986 1.00 41.16 82 CYS A CA 1
ATOM 641 C C . CYS A 1 82 ? 22.591 -12.114 -18.614 1.00 41.16 82 CYS A C 1
ATOM 643 O O . CYS A 1 82 ? 23.652 -11.989 -17.997 1.00 41.16 82 CYS A O 1
ATOM 645 N N . ALA A 1 83 ? 21.548 -12.803 -18.144 1.00 50.41 83 ALA A N 1
ATOM 646 C CA . ALA A 1 83 ? 21.629 -13.627 -16.949 1.00 50.41 83 ALA A CA 1
ATOM 647 C C . ALA A 1 83 ? 22.823 -14.594 -17.086 1.00 50.41 83 ALA A C 1
ATOM 649 O O . ALA A 1 83 ? 23.067 -15.102 -18.189 1.00 50.41 83 ALA A O 1
ATOM 650 N N . PRO A 1 84 ? 23.590 -14.861 -16.014 1.00 44.97 84 PRO A N 1
ATOM 651 C CA . PRO A 1 84 ? 24.683 -15.815 -16.088 1.00 44.97 84 PRO A CA 1
ATOM 652 C C . PRO A 1 84 ? 24.102 -17.177 -16.466 1.00 44.97 84 PRO A C 1
ATOM 654 O O . PRO A 1 84 ? 23.230 -17.708 -15.779 1.00 44.97 84 PRO A O 1
ATOM 657 N N . ALA A 1 85 ? 24.567 -17.699 -17.601 1.00 47.34 85 ALA A N 1
ATOM 658 C CA . ALA A 1 85 ? 24.121 -18.952 -18.181 1.00 47.34 85 ALA A CA 1
ATOM 659 C C . ALA A 1 85 ? 24.206 -20.087 -17.149 1.00 47.34 85 ALA A C 1
ATOM 661 O O . ALA A 1 85 ? 25.285 -20.604 -16.852 1.00 47.34 85 ALA A O 1
ATOM 662 N N . LEU A 1 86 ? 23.058 -20.501 -16.621 1.00 44.62 86 LEU A N 1
ATOM 663 C CA . LEU A 1 86 ? 22.911 -21.822 -16.035 1.00 44.62 86 LEU A CA 1
ATOM 664 C C . LEU A 1 86 ? 22.522 -22.755 -17.179 1.00 44.62 86 LEU A C 1
ATOM 666 O O . LEU A 1 86 ? 21.392 -22.724 -17.649 1.00 44.62 86 LEU A O 1
ATOM 670 N N . TYR A 1 87 ? 23.508 -23.554 -17.595 1.00 40.62 87 TYR A N 1
ATOM 671 C CA . TYR A 1 87 ? 23.556 -24.394 -18.796 1.00 40.62 87 TYR A CA 1
ATOM 672 C C . TYR A 1 87 ? 23.733 -23.605 -20.095 1.00 40.62 87 TYR A C 1
ATOM 674 O O . TYR A 1 87 ? 22.864 -22.866 -20.536 1.00 40.62 87 TYR A O 1
ATOM 682 N N . GLY A 1 88 ? 24.937 -23.741 -20.656 1.00 44.28 88 GLY A N 1
ATOM 683 C CA . GLY A 1 88 ? 25.459 -22.913 -21.729 1.00 44.28 88 GLY A CA 1
ATOM 684 C C . GLY A 1 88 ? 24.558 -22.828 -22.950 1.00 44.28 88 GLY A C 1
ATOM 685 O O . GLY A 1 88 ? 24.258 -23.840 -23.559 1.00 44.28 88 GLY A O 1
ATOM 686 N N . GLU A 1 89 ? 24.241 -21.594 -23.316 1.00 43.47 89 GLU A N 1
ATOM 687 C CA . GLU A 1 89 ? 24.158 -21.080 -24.678 1.00 43.47 89 GLU A CA 1
ATOM 688 C C . GLU A 1 89 ? 24.276 -19.555 -24.544 1.00 43.47 89 GLU A C 1
ATOM 690 O O . GLU A 1 89 ? 23.466 -18.899 -23.893 1.00 43.47 89 GLU A O 1
ATOM 695 N N . ALA A 1 90 ? 25.385 -19.002 -25.035 1.00 42.59 90 ALA A N 1
ATOM 696 C CA . ALA A 1 90 ? 25.631 -17.567 -25.021 1.00 42.59 90 ALA A CA 1
ATOM 697 C C . ALA A 1 90 ? 24.750 -16.893 -26.082 1.00 42.59 90 ALA A C 1
ATOM 699 O O . ALA A 1 90 ? 24.646 -17.401 -27.198 1.00 42.59 90 ALA A O 1
ATOM 700 N N . CYS A 1 91 ? 24.148 -15.750 -25.736 1.00 41.56 91 CYS A N 1
ATOM 701 C CA . CYS A 1 91 ? 23.470 -14.867 -26.685 1.00 41.56 91 CYS A CA 1
ATOM 702 C C . CYS A 1 91 ? 24.342 -14.609 -27.924 1.00 41.56 91 CYS A C 1
ATOM 704 O O . CYS A 1 91 ? 25.503 -14.214 -27.785 1.00 41.56 91 CYS A O 1
ATOM 706 N N . GLY A 1 92 ? 23.757 -14.810 -29.106 1.00 37.56 92 GLY A N 1
ATOM 707 C CA . GLY A 1 92 ? 24.223 -14.227 -30.365 1.00 37.56 92 GLY A CA 1
ATOM 708 C C . GLY A 1 92 ? 23.665 -12.827 -30.571 1.00 37.56 92 GLY A C 1
ATOM 709 O O . GLY A 1 92 ? 22.578 -12.544 -30.017 1.00 37.56 92 GLY A O 1
#

Foldseek 3Di:
DQLPCQVVLCVDPVRPVDDLPDVSVNDDPSNNLSVVLVVCVVVLDLDDDDDCSCVRDDPVSSVSNVVSVVVSVVVSVCVPPPDPDPDDDDDD

Sequence (92 aa):
MRAHIHEEILQFTDGYDTQVGERGLMLSGGQKQRISIARLFLKNPPILILDEATSALDTLTEHDIQHSFEELSRGAHDAGHCAPALYGEACG

Organism: NCBI:txid1076179

pLDDT: mean 82.2, std 18.59, range [37.56, 97.44]

Radius of gyration: 16.71 Å; chains: 1; bounding box: 41×32×43 Å

Secondary structure (DSSP, 8-state):
-TTS-HHHHHHSTTGGG----GGGTTS-HHHHHHHHHHHHHHH--SS---SSTTTTS-HHHHHHHHHHHHHHHHHHHGGGS----SSS----